Protein AF-A0A1Q7RC10-F1 (afdb_monomer)

Solvent-accessible surface area (backbone atoms only — not comparable to full-atom values): 8940 Å² total; per-residue (Å²): 94,40,45,69,47,67,69,24,39,61,65,46,59,70,53,91,60,95,54,87,81,66,63,49,53,44,36,71,54,31,20,42,53,31,48,29,72,75,38,73,36,66,73,13,27,54,60,46,46,51,50,42,44,72,74,69,50,84,86,83,54,58,40,89,62,43,51,70,78,48,96,56,57,71,71,57,47,47,54,51,48,64,70,32,35,65,62,41,50,47,42,44,51,73,72,63,57,46,71,59,44,71,48,58,16,61,84,48,49,90,44,47,66,63,58,71,72,42,94,53,84,41,50,78,50,56,53,94,84,35,35,31,26,52,80,48,95,56,21,70,61,30,25,53,52,48,23,52,56,55,52,57,67,60,66,79,110

Sequence (157 aa):
MSPAEDAGYLYSGAGEAEDRSQKQACLGEAARILEACGIDPGNGSGAQLAEFQHRGFFLTYILECPAAQMTLGHDALVRVILRQFPSALMRVRRSLRPKRIAAISEALDPLLSSLASSDTGAELLLDAGRPFGLDGADAVGAARRLHVALATAAVAR

Radius of gyration: 15.54 Å; Cα contacts (8 Å, |Δi|>4): 201; chains: 1; bounding box: 40×32×42 Å

Secondary structure (DSSP, 8-state):
---SSGGGSTTGGGS--S-TT--PPP-HHHHHHHHHTT--TTS-HHHHHHHHHHTT-----S--S-GGGS---HHHHHHHHHHHHHHHHHHIIIII--SEEE-BSGGGGGGHHHHHTSTT-PEEE-BTTB-B-TTSTTHHHHHHHHHHHHHHHHHT-

Foldseek 3Di:
DDAQDLLQDLCSQVDDDVDPPDQDFRDALNCLLLVLVVHHRRRHSVVSVVVCVVSVHDDDDLDPDRCNVVPDDLVVVLVSSVVSVVVRVCCLQPPSLDQADAAEAQSCQVCLVVVVPDPSNHHYDDDVSGHQHCVDPVVNVSSNVSSVSVVVVVVVD

Mean predicted aligned error: 7.56 Å

Structure (mmCIF, N/CA/C/O backbone):
data_AF-A0A1Q7RC10-F1
#
_entry.id   AF-A0A1Q7RC10-F1
#
loop_
_atom_site.group_PDB
_atom_site.id
_atom_site.type_symbol
_atom_site.label_atom_id
_atom_site.label_alt_id
_atom_site.label_comp_id
_atom_site.label_asym_id
_atom_site.label_entity_id
_atom_site.label_seq_id
_atom_site.pdbx_PDB_ins_code
_atom_site.Cartn_x
_atom_site.Cartn_y
_atom_site.Cartn_z
_atom_site.occupancy
_atom_site.B_iso_or_equiv
_atom_site.auth_seq_id
_atom_site.auth_comp_id
_atom_site.auth_asym_id
_atom_site.auth_atom_id
_atom_site.pdbx_PDB_model_num
ATOM 1 N N . MET A 1 1 ? 7.971 2.687 -2.495 1.00 55.97 1 MET A N 1
ATOM 2 C CA . MET A 1 1 ? 8.795 3.862 -2.873 1.00 55.97 1 MET A CA 1
ATOM 3 C C . MET A 1 1 ? 8.010 4.726 -3.853 1.00 55.97 1 MET A C 1
ATOM 5 O O . MET A 1 1 ? 6.897 4.341 -4.168 1.00 55.97 1 MET A O 1
ATOM 9 N N . SER A 1 2 ? 8.515 5.884 -4.293 1.00 59.59 2 SER A N 1
ATOM 10 C CA . SER A 1 2 ? 7.953 6.549 -5.479 1.00 59.59 2 SER A CA 1
ATOM 11 C C . SER A 1 2 ? 8.182 5.691 -6.736 1.00 59.59 2 SER A C 1
ATOM 13 O O . SER A 1 2 ? 9.248 5.075 -6.842 1.00 59.59 2 SER A O 1
ATOM 15 N N . PRO A 1 3 ? 7.237 5.665 -7.693 1.00 64.06 3 PRO A N 1
ATOM 16 C CA . PRO A 1 3 ? 7.446 5.110 -9.025 1.00 64.06 3 PRO A CA 1
ATOM 17 C C . PRO A 1 3 ? 8.666 5.719 -9.735 1.00 64.06 3 PRO A C 1
ATOM 19 O O . PRO A 1 3 ? 9.055 6.860 -9.476 1.00 64.06 3 PRO A O 1
ATOM 22 N N . ALA A 1 4 ? 9.272 4.945 -10.641 1.00 65.12 4 ALA A N 1
ATOM 23 C CA . ALA A 1 4 ? 10.472 5.347 -11.384 1.00 65.12 4 ALA A CA 1
ATOM 24 C C . ALA A 1 4 ? 10.208 6.430 -12.446 1.00 65.12 4 ALA A C 1
ATOM 26 O O . ALA A 1 4 ? 11.092 7.236 -12.728 1.00 65.12 4 ALA A O 1
ATOM 27 N N . GLU A 1 5 ? 8.999 6.458 -13.006 1.00 62.06 5 GLU A N 1
ATOM 28 C CA . GLU A 1 5 ? 8.558 7.406 -14.030 1.00 62.06 5 GLU A CA 1
ATOM 29 C C . GLU A 1 5 ? 7.273 8.099 -13.580 1.00 62.06 5 GLU A C 1
ATOM 31 O O . GLU A 1 5 ? 6.458 7.498 -12.872 1.00 62.06 5 GLU A O 1
ATOM 36 N N . ASP A 1 6 ? 7.052 9.332 -14.044 1.00 60.91 6 ASP A N 1
ATOM 37 C CA . ASP A 1 6 ? 5.872 10.111 -13.667 1.00 60.91 6 ASP A CA 1
ATOM 38 C C . ASP A 1 6 ? 4.567 9.396 -14.044 1.00 60.91 6 ASP A C 1
ATOM 40 O O . ASP A 1 6 ? 3.650 9.326 -13.231 1.00 60.91 6 ASP A O 1
ATOM 44 N N . ALA A 1 7 ? 4.512 8.745 -15.212 1.00 64.00 7 ALA A N 1
ATOM 45 C CA . ALA A 1 7 ? 3.364 7.940 -15.649 1.00 64.00 7 ALA A CA 1
ATOM 46 C C . ALA A 1 7 ? 3.025 6.766 -14.703 1.00 64.00 7 ALA A C 1
ATOM 48 O O . ALA A 1 7 ? 1.926 6.214 -14.755 1.00 64.00 7 ALA A O 1
ATOM 49 N N . GLY A 1 8 ? 3.959 6.381 -13.827 1.00 60.25 8 GLY A N 1
ATOM 50 C CA . GLY A 1 8 ? 3.767 5.347 -12.818 1.00 60.25 8 GLY A CA 1
ATOM 51 C C . GLY A 1 8 ? 3.048 5.826 -11.557 1.00 60.25 8 GLY A C 1
ATOM 52 O O . GLY A 1 8 ? 2.649 4.985 -10.753 1.00 60.25 8 GLY A O 1
ATOM 53 N N . TYR A 1 9 ? 2.862 7.138 -11.355 1.00 64.62 9 TYR A N 1
ATOM 54 C CA . TYR A 1 9 ? 2.068 7.649 -10.237 1.00 64.62 9 TYR A CA 1
ATOM 55 C C . TYR A 1 9 ? 0.576 7.559 -10.534 1.00 64.62 9 TYR A C 1
ATOM 57 O O . TYR A 1 9 ? 0.107 7.954 -11.600 1.00 64.62 9 TYR A O 1
ATOM 65 N N . LEU A 1 10 ? -0.196 7.164 -9.522 1.00 63.84 10 LEU A N 1
ATOM 66 C CA . LEU A 1 10 ? -1.657 7.104 -9.600 1.00 63.84 10 LEU A CA 1
ATOM 67 C C . LEU A 1 10 ? -2.320 8.465 -9.913 1.00 63.84 10 LEU A C 1
ATOM 69 O O . LEU A 1 10 ? -3.412 8.507 -10.467 1.00 63.84 10 LEU A O 1
ATOM 73 N N . TYR A 1 11 ? -1.666 9.581 -9.581 1.00 64.75 11 TYR A N 1
ATOM 74 C CA . TYR A 1 11 ? -2.166 10.941 -9.827 1.00 64.75 11 TYR A CA 1
ATOM 75 C C . TYR A 1 11 ? -1.588 11.611 -11.082 1.00 64.75 11 TYR A C 1
ATOM 77 O O . TYR A 1 11 ? -1.899 12.768 -11.349 1.00 64.75 11 TYR A O 1
ATOM 85 N N . SER A 1 12 ? -0.745 10.923 -11.852 1.00 57.91 12 SER A N 1
ATOM 86 C CA . SER A 1 12 ? -0.017 11.523 -12.981 1.00 57.91 12 SER A CA 1
ATOM 87 C C . SER A 1 12 ? -0.924 12.088 -14.071 1.00 57.91 12 SER A C 1
ATOM 89 O O . SER A 1 12 ? -0.688 13.185 -14.564 1.00 57.91 12 SER A O 1
ATOM 91 N N . GLY A 1 13 ? -2.030 11.415 -14.382 1.00 50.97 13 GL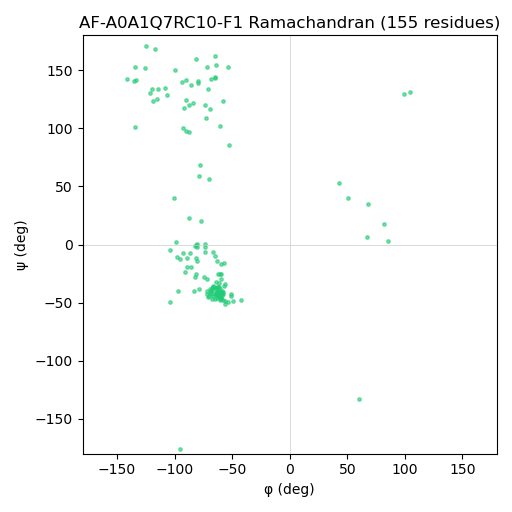Y A N 1
ATOM 92 C CA . GLY A 1 13 ? -3.002 11.928 -15.345 1.00 50.97 13 GLY A CA 1
ATOM 93 C C . GLY A 1 13 ? -4.074 12.848 -14.744 1.00 50.97 13 GLY A C 1
ATOM 94 O O . GLY A 1 13 ? -5.163 12.926 -15.303 1.00 50.97 13 GLY A O 1
ATOM 95 N N . ALA A 1 14 ? -3.819 13.480 -13.591 1.00 49.84 14 ALA A N 1
ATOM 96 C CA . ALA A 1 14 ? -4.606 14.616 -13.094 1.00 49.84 14 ALA A CA 1
ATOM 97 C C . ALA A 1 14 ? -4.020 15.979 -13.532 1.00 49.84 14 ALA A C 1
ATOM 99 O O . ALA A 1 14 ? -4.641 17.013 -13.288 1.00 49.84 14 ALA A O 1
ATOM 100 N N . GLY A 1 15 ? -2.836 15.981 -14.161 1.00 48.00 15 GLY A N 1
ATOM 101 C CA . GLY A 1 15 ? -2.229 17.150 -14.804 1.00 48.00 15 GLY A CA 1
ATOM 102 C C . GLY A 1 15 ? -2.791 17.412 -16.205 1.00 48.00 15 GLY A C 1
ATOM 103 O O . GLY A 1 15 ? -3.382 16.523 -16.814 1.00 48.00 15 GLY A O 1
ATOM 104 N N . GLU A 1 16 ? -2.623 18.648 -16.680 1.00 43.03 16 GLU A N 1
ATOM 105 C CA . GLU A 1 16 ? -3.167 19.222 -17.921 1.00 43.03 16 GLU A CA 1
ATOM 106 C C . GLU A 1 16 ? -2.868 18.372 -19.169 1.00 43.03 16 GLU A C 1
ATOM 108 O O . GLU A 1 16 ? -1.913 18.610 -19.901 1.00 43.03 16 GLU A O 1
ATOM 113 N N . ALA A 1 17 ? -3.705 17.374 -19.444 1.00 48.16 17 ALA A N 1
ATOM 114 C CA . ALA A 1 17 ? -3.757 16.767 -20.762 1.00 48.16 17 ALA A CA 1
ATOM 115 C C . ALA A 1 17 ? -4.352 17.803 -21.729 1.00 48.16 17 ALA A C 1
ATOM 117 O O . ALA A 1 17 ? -5.515 18.195 -21.584 1.00 48.16 17 ALA A O 1
ATOM 118 N N . GLU A 1 18 ? -3.557 18.233 -22.714 1.00 48.62 18 GLU A N 1
ATOM 119 C CA . GLU A 1 18 ? -3.979 19.119 -23.813 1.00 48.62 18 GLU A CA 1
ATOM 120 C C . GLU A 1 18 ? -5.165 18.538 -24.610 1.00 48.62 18 GLU A C 1
ATOM 122 O O . GLU A 1 18 ? -5.877 19.277 -25.288 1.00 48.62 18 GLU A O 1
ATOM 127 N N . ASP A 1 19 ? -5.449 17.240 -24.450 1.00 46.78 19 ASP A N 1
ATOM 128 C CA . ASP A 1 19 ? -6.621 16.573 -25.001 1.00 46.78 19 ASP A CA 1
ATOM 129 C C . ASP A 1 19 ? -7.310 15.671 -23.955 1.00 46.78 19 ASP A C 1
ATOM 131 O O . ASP A 1 19 ? -6.894 14.546 -23.671 1.00 46.78 19 ASP A O 1
ATOM 135 N N . ARG A 1 20 ? -8.407 16.166 -23.363 1.00 50.34 20 ARG A N 1
ATOM 136 C CA . ARG A 1 20 ? -9.215 15.453 -22.347 1.00 50.34 20 ARG A CA 1
ATOM 137 C C . ARG A 1 20 ? -9.934 14.212 -22.894 1.00 50.34 20 ARG A C 1
ATOM 139 O O . ARG A 1 20 ? -10.567 13.493 -22.120 1.00 50.34 20 ARG A O 1
ATOM 146 N N . SER A 1 21 ? -9.875 13.971 -24.204 1.00 50.75 21 SER A N 1
ATOM 147 C CA . SER A 1 21 ? -10.540 12.837 -24.857 1.00 50.75 21 SER A CA 1
ATOM 148 C C . SER A 1 21 ? -9.704 11.555 -24.831 1.00 50.75 21 SER A C 1
ATOM 150 O O . SER A 1 21 ? -10.255 10.462 -24.986 1.00 50.75 21 SER A O 1
ATOM 152 N N . GLN A 1 22 ? -8.388 11.651 -24.610 1.00 53.16 22 GLN A N 1
ATOM 153 C CA . GLN A 1 22 ? -7.507 10.489 -24.606 1.00 53.16 22 GLN A CA 1
ATOM 154 C C . GLN A 1 22 ? -7.472 9.870 -23.201 1.00 53.16 22 GLN A C 1
ATOM 156 O O . GLN A 1 22 ? -6.734 10.304 -22.319 1.00 53.16 22 GLN A O 1
ATOM 161 N N . LYS A 1 23 ? -8.287 8.834 -22.971 1.00 59.31 23 LYS A N 1
ATOM 162 C CA . LYS A 1 23 ? -8.181 8.000 -21.763 1.00 59.31 23 LYS A CA 1
ATOM 163 C C . LYS A 1 23 ? -6.796 7.358 -21.726 1.00 59.31 23 LYS A C 1
ATOM 165 O O . LYS A 1 23 ? -6.549 6.382 -22.431 1.00 59.31 23 LYS A O 1
ATOM 170 N N . GLN A 1 24 ? -5.892 7.899 -20.918 1.00 64.56 24 GLN A N 1
ATOM 171 C CA . GLN A 1 24 ? -4.589 7.287 -20.711 1.00 64.56 24 GLN A CA 1
ATOM 172 C C . GLN A 1 24 ? -4.683 6.262 -19.582 1.00 64.56 24 GLN A C 1
ATOM 174 O O . GLN A 1 24 ? -5.072 6.592 -18.460 1.00 64.56 24 GLN A O 1
ATOM 179 N N . ALA A 1 25 ? -4.369 5.008 -19.904 1.00 70.94 25 ALA A N 1
ATOM 180 C CA . ALA A 1 25 ? -4.333 3.933 -18.925 1.00 70.94 25 ALA A CA 1
ATOM 181 C C . ALA A 1 25 ? -3.226 4.182 -17.889 1.00 70.94 25 ALA A C 1
ATOM 183 O O . ALA A 1 25 ? -2.140 4.656 -18.235 1.00 70.94 25 ALA A O 1
ATOM 184 N N . CYS A 1 26 ? -3.482 3.818 -16.632 1.00 77.44 26 CYS A N 1
ATOM 185 C CA . CYS A 1 26 ? -2.413 3.703 -15.646 1.00 77.44 26 CYS A CA 1
ATOM 186 C C . CYS A 1 26 ? -1.512 2.520 -16.013 1.00 77.44 26 CYS A C 1
ATOM 188 O O . CYS A 1 26 ? -1.993 1.475 -16.449 1.00 77.44 26 CYS A O 1
ATOM 190 N N . LEU A 1 27 ? -0.204 2.672 -15.803 1.00 79.75 27 LEU A N 1
ATOM 191 C CA . LEU A 1 27 ? 0.800 1.646 -16.086 1.00 79.75 27 LEU A CA 1
ATOM 192 C C . LEU A 1 27 ? 1.642 1.346 -14.838 1.00 79.75 27 LEU A C 1
ATOM 194 O O . LEU A 1 27 ? 1.552 2.030 -13.816 1.00 79.75 27 LEU A O 1
ATOM 198 N N . GLY A 1 28 ? 2.467 0.300 -14.919 1.00 83.44 28 GLY A N 1
ATOM 199 C CA . GLY A 1 28 ? 3.460 -0.022 -13.893 1.00 83.44 28 GLY A CA 1
ATOM 200 C C . GLY A 1 28 ? 2.855 -0.303 -12.514 1.00 83.44 28 GLY A C 1
ATOM 201 O O . GLY A 1 28 ? 1.910 -1.079 -12.384 1.00 83.44 28 GLY A O 1
ATOM 202 N N . GLU A 1 29 ? 3.431 0.302 -11.473 1.00 85.06 29 GLU A N 1
ATOM 203 C CA . GLU A 1 29 ? 3.000 0.101 -10.083 1.00 85.06 29 GLU A CA 1
ATOM 204 C C . GLU A 1 29 ? 1.567 0.599 -9.840 1.00 85.06 29 GLU A C 1
ATOM 206 O O . GLU A 1 29 ? 0.779 -0.114 -9.220 1.00 85.06 29 GLU A O 1
ATOM 211 N N . ALA A 1 30 ? 1.186 1.761 -10.387 1.00 85.75 30 ALA A N 1
ATOM 212 C CA . ALA A 1 30 ? -0.174 2.286 -10.250 1.00 85.75 30 ALA A CA 1
ATOM 213 C C . ALA A 1 30 ? -1.229 1.327 -10.817 1.00 85.75 30 ALA A C 1
ATOM 215 O O . ALA A 1 30 ? -2.250 1.103 -10.170 1.00 85.75 30 ALA A O 1
ATOM 216 N N . ALA A 1 31 ? -0.967 0.717 -11.979 1.00 88.88 31 ALA A N 1
ATOM 217 C CA . ALA A 1 31 ? -1.865 -0.286 -12.551 1.00 88.88 31 ALA A CA 1
ATOM 218 C C . ALA A 1 31 ? -2.054 -1.479 -11.604 1.00 88.88 31 ALA A C 1
ATOM 220 O O . ALA A 1 31 ? -3.181 -1.866 -11.317 1.00 88.88 31 ALA A O 1
ATOM 221 N N . ARG A 1 32 ? -0.959 -2.000 -11.036 1.00 91.44 32 ARG A N 1
ATOM 222 C CA . ARG A 1 32 ? -0.996 -3.136 -10.097 1.00 91.44 32 ARG A CA 1
ATOM 223 C C . ARG A 1 32 ? -1.739 -2.803 -8.805 1.00 91.44 32 ARG A C 1
ATOM 225 O O . ARG A 1 32 ? -2.441 -3.657 -8.271 1.00 91.44 32 ARG A O 1
ATOM 232 N N . ILE A 1 33 ? -1.600 -1.576 -8.298 1.00 92.88 33 ILE A N 1
ATOM 233 C CA . ILE A 1 33 ? -2.350 -1.100 -7.126 1.00 92.88 33 ILE A CA 1
ATOM 234 C C . ILE A 1 33 ? -3.849 -1.044 -7.442 1.00 92.88 33 ILE A C 1
ATOM 236 O O . ILE A 1 33 ? -4.656 -1.538 -6.656 1.00 92.88 33 ILE A O 1
ATOM 240 N N . LEU A 1 34 ? -4.225 -0.478 -8.593 1.00 92.06 34 LEU A N 1
ATOM 241 C CA . LEU A 1 34 ? -5.622 -0.412 -9.029 1.00 92.06 34 LEU A CA 1
ATOM 242 C C . LEU A 1 34 ? -6.227 -1.809 -9.191 1.00 92.06 34 LEU A C 1
ATOM 244 O O . LEU A 1 34 ? -7.284 -2.086 -8.622 1.00 92.06 34 LEU A O 1
ATOM 248 N N . GLU A 1 35 ? -5.520 -2.710 -9.872 1.00 92.12 35 GLU A N 1
ATOM 249 C CA . GLU A 1 35 ? -5.923 -4.107 -10.037 1.00 92.12 35 GLU A CA 1
ATOM 250 C C . GLU A 1 35 ? -6.091 -4.809 -8.685 1.00 92.12 35 GLU A C 1
ATOM 252 O O . GLU A 1 35 ? -7.098 -5.483 -8.458 1.00 92.12 35 GLU A O 1
ATOM 257 N N . ALA A 1 36 ? -5.163 -4.600 -7.744 1.00 94.25 36 ALA A N 1
ATOM 258 C CA . ALA A 1 36 ? -5.271 -5.157 -6.399 1.00 94.25 36 ALA A CA 1
ATOM 259 C C . ALA A 1 36 ? -6.516 -4.641 -5.653 1.00 94.25 36 ALA A C 1
ATOM 261 O O . ALA A 1 36 ? -7.158 -5.382 -4.908 1.00 94.25 36 ALA A O 1
ATOM 262 N N . CYS A 1 37 ? -6.925 -3.399 -5.904 1.00 93.12 37 CYS A N 1
ATOM 263 C CA . CYS A 1 37 ? -8.162 -2.815 -5.387 1.00 93.12 37 CYS A CA 1
ATOM 264 C C . CYS A 1 37 ? -9.427 -3.217 -6.176 1.00 93.12 37 CYS A C 1
ATOM 266 O O . CYS A 1 37 ? -10.528 -2.772 -5.829 1.00 93.12 37 CYS A O 1
ATOM 268 N N . GLY A 1 38 ? -9.297 -4.049 -7.217 1.00 91.56 38 GLY A N 1
ATOM 269 C CA . GLY A 1 38 ? -10.395 -4.457 -8.095 1.00 91.56 38 GLY A CA 1
ATOM 270 C C . GLY A 1 38 ? -10.928 -3.310 -8.957 1.00 91.56 38 GLY A C 1
ATOM 271 O O . GLY A 1 38 ? -12.143 -3.214 -9.150 1.00 91.56 38 GLY A O 1
ATOM 272 N N . ILE A 1 39 ? -10.046 -2.403 -9.378 1.00 91.44 39 ILE A N 1
ATOM 273 C CA . ILE A 1 39 ? -10.331 -1.255 -10.244 1.00 91.44 39 ILE A CA 1
ATOM 274 C C . ILE A 1 39 ? -9.595 -1.465 -11.569 1.00 91.44 39 ILE A C 1
ATOM 276 O O . ILE A 1 39 ? -8.418 -1.819 -11.581 1.00 91.44 39 ILE A O 1
ATOM 280 N N . ASP A 1 40 ? -10.287 -1.238 -12.682 1.00 88.75 40 ASP A N 1
ATOM 281 C CA . ASP A 1 40 ? -9.720 -1.386 -14.024 1.00 88.75 40 ASP A CA 1
ATOM 282 C C . ASP A 1 40 ? -8.750 -0.228 -14.359 1.00 88.75 40 ASP A C 1
ATOM 284 O O . ASP A 1 40 ? -9.184 0.934 -14.396 1.00 88.75 40 ASP A O 1
ATOM 288 N N . PRO A 1 41 ? -7.460 -0.506 -14.649 1.00 84.69 41 PRO A N 1
ATOM 289 C CA . PRO A 1 41 ? -6.461 0.503 -15.000 1.00 84.69 41 PRO A CA 1
ATOM 290 C C . PRO A 1 41 ? -6.618 1.102 -16.415 1.00 84.69 41 PRO A C 1
ATOM 292 O O . PRO A 1 41 ? -5.918 2.067 -16.728 1.00 84.69 41 PRO A O 1
ATOM 295 N N . GLY A 1 42 ? -7.584 0.667 -17.236 1.00 77.94 42 GLY A N 1
ATOM 296 C CA . GLY A 1 42 ? -7.832 1.192 -18.592 1.00 77.94 42 GLY A CA 1
ATOM 297 C C . GLY A 1 42 ? -8.790 2.393 -18.732 1.00 77.94 42 GLY A C 1
ATOM 298 O O . GLY A 1 42 ? -8.856 3.001 -19.800 1.00 77.94 42 GLY A O 1
ATOM 299 N N . ASN A 1 43 ? -9.534 2.774 -17.689 1.00 66.25 43 ASN A N 1
ATOM 300 C CA . ASN A 1 43 ? -10.616 3.773 -17.774 1.00 66.25 43 ASN A CA 1
ATOM 301 C C . ASN A 1 43 ? -10.203 5.257 -17.726 1.00 66.25 43 ASN A C 1
ATOM 303 O O . ASN A 1 43 ? -11.068 6.126 -17.869 1.00 66.25 43 ASN A O 1
ATOM 307 N N . GLY A 1 44 ? -8.910 5.550 -17.592 1.00 65.94 44 GLY A N 1
ATOM 308 C CA . GLY A 1 44 ? -8.372 6.904 -17.468 1.00 65.94 44 GLY A CA 1
ATOM 309 C C . GLY A 1 44 ? -8.067 7.273 -16.014 1.00 65.94 44 GLY A C 1
ATOM 310 O O . GLY A 1 44 ? -8.923 7.146 -15.133 1.00 65.94 44 GLY A O 1
ATOM 311 N N . SER A 1 45 ? -6.855 7.776 -15.790 1.00 68.56 45 SER A N 1
ATOM 312 C CA . SER A 1 45 ? -6.270 8.154 -14.490 1.00 68.56 45 SER A CA 1
ATOM 313 C C . SER A 1 45 ? -7.212 8.897 -13.532 1.00 68.56 45 SER A C 1
ATOM 315 O O . SER A 1 45 ? -7.316 8.546 -12.357 1.00 68.56 45 SER A O 1
ATOM 317 N N . GLY A 1 46 ? -7.921 9.925 -14.011 1.00 71.31 46 GLY A N 1
ATOM 318 C CA . GLY A 1 46 ? -8.782 10.764 -13.172 1.00 71.31 46 GLY A CA 1
ATOM 319 C C . GLY A 1 46 ? -10.003 10.019 -12.625 1.00 71.31 46 GLY A C 1
ATOM 320 O O . GLY A 1 46 ? -10.325 10.135 -11.442 1.00 71.31 46 GLY A O 1
ATOM 321 N N . ALA A 1 47 ? -10.654 9.207 -13.463 1.00 79.06 47 ALA A N 1
ATOM 322 C CA . ALA A 1 47 ? -11.793 8.388 -13.051 1.00 79.06 47 ALA A CA 1
ATOM 323 C C . ALA A 1 47 ? -11.363 7.288 -12.068 1.00 79.06 47 ALA A C 1
ATOM 325 O O . ALA A 1 47 ? -12.057 7.020 -11.090 1.00 79.06 47 ALA A O 1
ATOM 326 N N . GLN A 1 48 ? -10.183 6.706 -12.282 1.00 86.56 48 GLN A N 1
ATOM 327 C CA . GLN A 1 48 ? -9.624 5.662 -11.422 1.00 86.56 48 GLN A CA 1
ATOM 328 C C . GLN A 1 48 ? -9.222 6.180 -10.051 1.00 86.56 48 GLN A C 1
ATOM 330 O O . GLN A 1 48 ? -9.501 5.522 -9.054 1.00 86.56 48 GLN A O 1
ATOM 335 N N . LEU A 1 49 ? -8.599 7.360 -9.980 1.00 84.00 49 LEU A N 1
ATOM 336 C CA . LEU A 1 49 ? -8.267 7.981 -8.701 1.00 84.00 49 LEU A CA 1
ATOM 337 C C . LEU A 1 49 ? -9.538 8.311 -7.910 1.00 84.00 49 LEU A C 1
ATOM 339 O O . LEU A 1 49 ? -9.597 8.041 -6.709 1.00 84.00 49 LEU A O 1
ATOM 343 N N . ALA A 1 50 ? -10.564 8.845 -8.582 1.00 86.50 50 ALA A N 1
ATOM 344 C CA . ALA A 1 50 ? -11.854 9.117 -7.957 1.00 86.50 50 ALA A CA 1
ATOM 345 C C . ALA A 1 50 ? -12.509 7.830 -7.435 1.00 86.50 50 ALA A C 1
ATOM 347 O O . ALA A 1 50 ? -12.974 7.794 -6.298 1.00 86.50 50 ALA A O 1
ATOM 348 N N . GLU A 1 51 ? -12.493 6.751 -8.219 1.00 90.81 51 GLU A N 1
ATOM 349 C CA . GLU A 1 51 ? -13.006 5.449 -7.794 1.00 90.81 51 GLU A CA 1
ATOM 350 C C . GLU A 1 51 ? -12.201 4.857 -6.626 1.00 90.81 51 GLU A C 1
ATOM 352 O O . GLU A 1 51 ? -12.783 4.373 -5.654 1.00 90.81 51 GLU A O 1
ATOM 357 N N . PHE A 1 52 ? -10.871 4.942 -6.676 1.00 92.00 52 PHE A N 1
ATOM 358 C CA . PHE A 1 52 ? -9.967 4.481 -5.624 1.00 92.00 52 PHE A CA 1
ATOM 359 C C . PHE A 1 52 ? -10.266 5.174 -4.289 1.00 92.00 52 PHE A C 1
ATOM 361 O O . PHE A 1 52 ? -10.459 4.509 -3.268 1.00 92.00 52 PHE A O 1
ATOM 368 N N . GLN A 1 53 ? -10.411 6.501 -4.312 1.00 91.44 53 GLN A N 1
ATOM 369 C CA . GLN A 1 53 ? -10.769 7.297 -3.137 1.00 91.44 53 GLN A CA 1
ATOM 370 C C . GLN A 1 53 ? -12.208 7.043 -2.676 1.00 91.44 53 GLN A C 1
ATOM 372 O O . GLN A 1 53 ? -12.450 6.924 -1.475 1.00 91.44 53 GLN A O 1
ATOM 377 N N . HIS A 1 54 ? -13.161 6.896 -3.603 1.00 91.06 54 HIS A N 1
ATOM 378 C CA . HIS A 1 54 ? -14.553 6.565 -3.287 1.00 91.06 54 HIS A CA 1
ATOM 379 C C . HIS A 1 54 ? -14.674 5.204 -2.584 1.00 91.06 54 HIS A C 1
ATOM 381 O O . HIS A 1 54 ? -15.461 5.049 -1.652 1.00 91.06 54 HIS A O 1
ATOM 387 N N . ARG A 1 55 ? -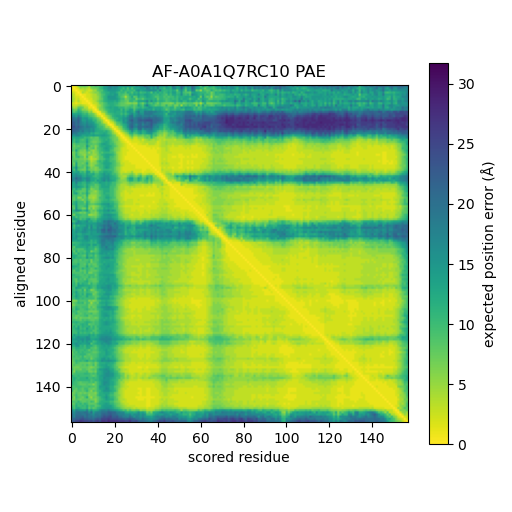13.843 4.225 -2.965 1.00 91.81 55 ARG A N 1
ATOM 388 C CA . ARG A 1 55 ? -13.732 2.927 -2.274 1.00 91.81 55 ARG A CA 1
ATOM 389 C C . ARG A 1 55 ? -12.996 3.013 -0.925 1.00 91.81 55 ARG A C 1
ATOM 391 O O . ARG A 1 55 ? -12.864 2.006 -0.231 1.00 91.81 55 ARG A O 1
ATOM 398 N N . GLY A 1 56 ? -12.560 4.207 -0.520 1.00 91.00 56 GLY A N 1
ATOM 399 C CA . GLY A 1 56 ? -11.906 4.470 0.760 1.00 91.00 56 GLY A CA 1
ATOM 400 C C . GLY A 1 56 ? -10.418 4.131 0.782 1.00 91.00 56 GLY A C 1
ATOM 401 O O . GLY A 1 56 ? -9.855 3.978 1.869 1.00 91.00 56 GLY A O 1
ATOM 402 N N . PHE A 1 57 ? -9.781 3.990 -0.383 1.00 93.88 57 PHE A N 1
ATOM 403 C CA . PHE A 1 57 ? -8.341 3.796 -0.477 1.00 93.88 57 PHE A CA 1
ATOM 404 C C . PHE A 1 57 ? -7.610 5.134 -0.594 1.00 93.88 57 PHE A C 1
ATOM 406 O O . PHE A 1 57 ? -8.033 6.056 -1.290 1.00 93.88 57 PHE A O 1
ATOM 413 N N . PHE A 1 58 ? -6.465 5.216 0.077 1.00 92.12 58 PHE A N 1
ATOM 414 C CA . PHE A 1 58 ? -5.560 6.356 0.020 1.00 92.12 58 PHE A CA 1
ATOM 415 C C . PHE A 1 58 ? -4.139 5.841 -0.174 1.00 92.12 58 PHE A C 1
ATOM 417 O O . PHE A 1 58 ? -3.755 4.833 0.418 1.00 92.12 58 PHE A O 1
ATOM 424 N N . LEU A 1 59 ? -3.358 6.550 -0.984 1.00 90.69 59 LEU A N 1
ATOM 425 C CA . LEU A 1 59 ? -1.961 6.238 -1.253 1.00 90.69 59 LEU A CA 1
ATOM 426 C C . LEU A 1 59 ? -1.100 7.424 -0.820 1.00 90.69 59 LEU A C 1
ATOM 428 O O . LEU A 1 59 ? -1.423 8.574 -1.113 1.00 90.69 59 LEU A O 1
ATOM 432 N N . THR A 1 60 ? -0.009 7.148 -0.112 1.00 90.19 60 THR A N 1
ATOM 433 C CA . THR A 1 60 ? 1.004 8.147 0.233 1.00 90.19 60 THR A CA 1
ATOM 434 C C . THR A 1 60 ? 2.380 7.558 0.001 1.00 90.19 60 THR A C 1
ATOM 436 O O . THR A 1 60 ? 2.627 6.395 0.315 1.00 90.19 60 THR A O 1
ATOM 439 N N . TYR A 1 61 ? 3.286 8.379 -0.511 1.00 89.00 61 TYR A N 1
ATOM 440 C CA . TYR A 1 61 ? 4.679 8.006 -0.704 1.00 89.00 61 TYR A CA 1
ATOM 441 C C . TYR A 1 61 ? 5.530 8.569 0.434 1.00 89.00 61 TYR A C 1
ATOM 443 O O . TYR A 1 61 ? 5.205 9.605 1.016 1.00 89.00 61 TYR A O 1
ATOM 451 N N . ILE A 1 62 ? 6.617 7.874 0.772 1.00 89.50 62 ILE A N 1
ATOM 452 C CA . ILE A 1 62 ? 7.625 8.396 1.711 1.00 89.50 62 ILE A CA 1
ATOM 453 C C . ILE A 1 62 ? 8.537 9.398 1.002 1.00 89.50 62 ILE A C 1
ATOM 455 O O . ILE A 1 62 ? 8.920 10.409 1.584 1.00 89.50 62 ILE A O 1
ATOM 459 N N . LEU A 1 63 ? 8.866 9.115 -0.258 1.00 85.12 63 LEU A N 1
ATOM 460 C CA . LEU A 1 63 ? 9.637 9.984 -1.138 1.00 85.12 63 LEU A CA 1
ATOM 461 C C . LEU A 1 63 ? 8.727 10.400 -2.291 1.00 85.12 63 LEU A C 1
ATOM 463 O O . LEU A 1 63 ? 8.163 9.530 -2.944 1.00 85.12 63 LEU A O 1
ATOM 467 N N . GLU A 1 64 ? 8.570 11.703 -2.521 1.00 71.44 64 GLU A N 1
ATOM 468 C CA . GLU A 1 64 ? 7.750 12.238 -3.625 1.00 71.44 64 GLU A CA 1
ATOM 469 C C . GLU A 1 64 ? 8.586 12.617 -4.859 1.00 71.44 64 GLU A C 1
ATOM 471 O O . GLU A 1 64 ? 8.042 12.861 -5.928 1.00 71.44 64 GLU A O 1
ATOM 476 N N . CYS A 1 65 ? 9.916 12.633 -4.733 1.00 68.06 65 CYS A N 1
ATOM 477 C CA . CYS A 1 65 ? 10.822 12.779 -5.870 1.00 68.06 65 CYS A CA 1
ATOM 478 C C . CYS A 1 65 ? 11.085 11.391 -6.492 1.00 68.06 65 CYS A C 1
ATOM 480 O O . CYS A 1 65 ? 11.278 10.429 -5.731 1.00 68.06 65 CYS A O 1
ATOM 482 N N . PRO A 1 66 ? 11.085 11.245 -7.834 1.00 61.19 66 PRO A N 1
ATOM 483 C CA . PRO A 1 66 ? 11.348 9.965 -8.483 1.00 61.19 66 PRO A CA 1
ATOM 484 C C . PRO A 1 66 ? 12.719 9.422 -8.079 1.00 61.19 66 PRO A C 1
ATOM 486 O O . PRO A 1 66 ? 13.745 10.073 -8.279 1.00 61.19 66 PRO A O 1
ATOM 489 N N . ALA A 1 67 ? 12.755 8.210 -7.523 1.00 58.59 67 ALA A N 1
ATOM 490 C CA . ALA A 1 67 ? 14.005 7.605 -7.067 1.00 58.59 67 ALA A CA 1
ATOM 491 C C . ALA A 1 67 ? 15.020 7.410 -8.208 1.00 58.59 67 ALA A C 1
ATOM 493 O O . ALA A 1 67 ? 16.216 7.448 -7.958 1.00 58.59 67 ALA A O 1
ATOM 494 N N . ALA A 1 68 ? 14.564 7.289 -9.462 1.00 56.88 68 ALA A N 1
ATOM 495 C CA . ALA A 1 68 ? 15.429 7.212 -10.643 1.00 56.88 68 ALA A CA 1
ATOM 496 C C . ALA A 1 68 ? 16.281 8.478 -10.868 1.00 56.88 68 ALA A C 1
ATOM 498 O O . ALA A 1 68 ? 17.355 8.403 -11.456 1.00 56.88 68 ALA A O 1
ATOM 499 N N . GLN A 1 69 ? 15.829 9.635 -10.372 1.00 56.38 69 GLN A N 1
ATOM 500 C CA . GLN A 1 69 ? 16.599 10.885 -10.400 1.00 56.38 69 GLN A CA 1
ATOM 501 C C . GLN A 1 69 ? 17.632 10.948 -9.268 1.00 56.38 69 GLN A C 1
ATOM 503 O O . GLN A 1 69 ? 18.532 11.786 -9.276 1.00 56.38 69 GLN A O 1
ATOM 508 N N . MET A 1 70 ? 17.510 10.060 -8.282 1.00 62.00 70 MET A N 1
ATOM 509 C CA . MET A 1 70 ? 18.463 9.916 -7.201 1.00 62.00 70 MET A CA 1
ATOM 510 C C . MET A 1 70 ? 19.474 8.846 -7.613 1.00 62.00 70 MET A C 1
ATOM 512 O O . MET A 1 70 ? 19.207 7.655 -7.499 1.00 62.00 70 MET A O 1
ATOM 516 N N . THR A 1 71 ? 20.657 9.250 -8.079 1.00 65.94 71 THR A N 1
ATOM 517 C CA . THR A 1 71 ? 21.784 8.340 -8.367 1.00 65.94 71 THR A CA 1
ATOM 518 C C . THR A 1 71 ? 22.378 7.774 -7.066 1.00 65.94 71 THR A C 1
ATOM 520 O O . THR A 1 71 ? 23.545 7.980 -6.740 1.00 65.94 71 THR A O 1
ATOM 523 N N . LEU A 1 72 ? 21.548 7.125 -6.252 1.00 69.44 72 LEU A N 1
ATOM 524 C CA . LEU A 1 72 ? 21.868 6.623 -4.925 1.00 69.44 72 LEU A CA 1
ATOM 525 C C . LEU A 1 72 ? 21.959 5.098 -4.964 1.00 69.44 72 LEU A C 1
ATOM 527 O O . LEU A 1 72 ? 21.089 4.421 -5.504 1.00 69.44 72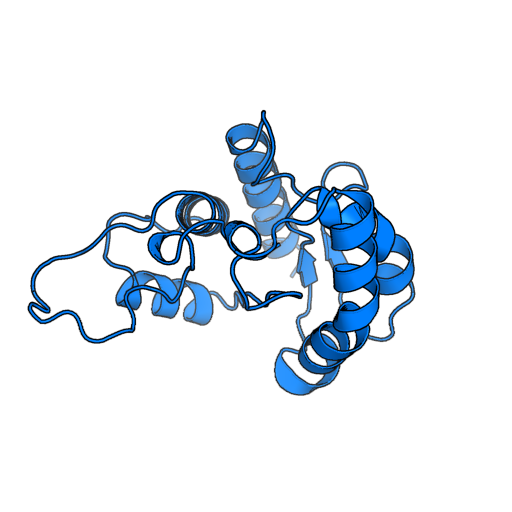 LEU A O 1
ATOM 531 N N . GLY A 1 73 ? 22.998 4.550 -4.333 1.00 78.50 73 GLY A N 1
ATOM 532 C CA . GLY A 1 73 ? 23.029 3.127 -4.000 1.00 78.50 73 GLY A CA 1
ATOM 533 C C . GLY A 1 73 ? 21.941 2.766 -2.981 1.00 78.50 73 GLY A C 1
ATOM 534 O O . GLY A 1 73 ? 21.432 3.634 -2.266 1.00 78.50 73 GLY A O 1
ATOM 535 N N . HIS A 1 74 ? 21.623 1.474 -2.881 1.00 77.88 74 HIS A N 1
ATOM 536 C CA . HIS A 1 74 ? 20.559 0.944 -2.019 1.00 77.88 74 HIS A CA 1
ATOM 537 C C . HIS A 1 74 ? 20.628 1.467 -0.569 1.00 77.88 74 HIS A C 1
ATOM 539 O O . HIS A 1 74 ? 19.647 2.001 -0.055 1.00 77.88 74 HIS A O 1
ATOM 545 N N . ASP A 1 75 ? 21.802 1.431 0.065 1.00 81.94 75 ASP A N 1
ATOM 546 C CA . ASP A 1 75 ? 21.969 1.883 1.455 1.00 81.94 75 ASP A CA 1
ATOM 547 C C . ASP A 1 75 ? 21.686 3.379 1.642 1.00 81.94 75 ASP A C 1
ATOM 549 O O . ASP A 1 75 ? 21.127 3.804 2.658 1.00 81.94 75 ASP A O 1
ATOM 553 N N . ALA A 1 76 ? 22.075 4.202 0.666 1.00 83.81 76 ALA A N 1
ATOM 554 C CA . ALA A 1 76 ? 21.826 5.636 0.714 1.00 83.81 76 ALA A CA 1
ATOM 555 C C . ALA A 1 76 ? 20.328 5.930 0.556 1.00 83.81 76 ALA A C 1
ATOM 557 O O . ALA A 1 76 ? 19.789 6.774 1.273 1.00 83.81 76 ALA A O 1
ATOM 558 N N . LEU A 1 77 ? 19.642 5.180 -0.306 1.00 81.88 77 LEU A N 1
ATOM 559 C CA . LEU A 1 77 ? 18.195 5.256 -0.475 1.00 81.88 77 LEU A CA 1
ATOM 560 C C . LEU A 1 77 ? 17.450 4.860 0.808 1.00 81.88 77 LEU A C 1
ATOM 562 O O . LEU A 1 77 ? 16.586 5.610 1.265 1.00 81.88 77 LEU A O 1
ATOM 566 N N . VAL A 1 78 ? 17.841 3.757 1.454 1.00 84.19 7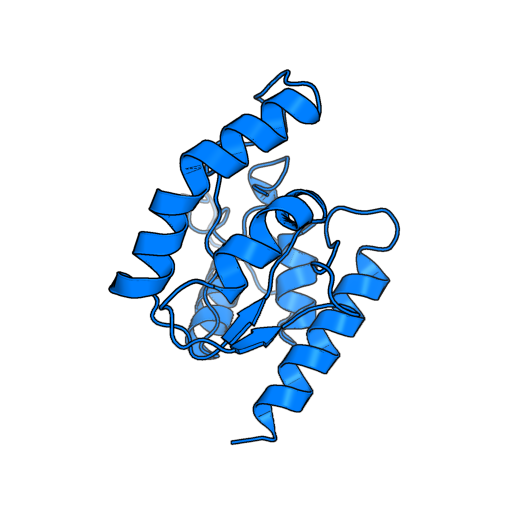8 VAL A N 1
ATOM 567 C CA . VAL A 1 78 ? 17.268 3.324 2.741 1.00 84.19 78 VAL A CA 1
ATOM 568 C C . VAL A 1 78 ? 17.440 4.402 3.818 1.00 84.19 78 VAL A C 1
ATOM 570 O O . VAL A 1 78 ? 16.492 4.709 4.543 1.00 84.19 78 VAL A O 1
ATOM 573 N N . ARG A 1 79 ? 18.607 5.057 3.899 1.00 87.00 79 ARG A N 1
ATOM 574 C CA . ARG A 1 79 ? 18.830 6.174 4.841 1.00 87.00 79 ARG A CA 1
ATOM 575 C C . ARG A 1 79 ? 17.905 7.361 4.579 1.00 87.00 79 ARG A C 1
ATOM 577 O O . ARG A 1 79 ? 17.404 7.963 5.530 1.00 87.00 79 ARG A O 1
ATOM 584 N N . VAL A 1 80 ? 17.675 7.708 3.314 1.00 87.31 80 VAL A N 1
ATOM 585 C CA . VAL A 1 80 ? 16.758 8.796 2.942 1.00 87.31 80 VAL A CA 1
ATOM 586 C C . VAL A 1 80 ? 15.317 8.429 3.300 1.00 87.31 80 VAL A C 1
ATOM 588 O O . VAL A 1 80 ? 14.620 9.242 3.906 1.00 87.31 80 VAL A O 1
ATOM 591 N N . ILE A 1 81 ? 14.892 7.197 3.011 1.00 88.81 81 ILE A N 1
ATOM 592 C CA . ILE A 1 81 ? 13.574 6.668 3.385 1.00 88.81 81 ILE A CA 1
ATOM 593 C C . ILE A 1 81 ? 13.363 6.764 4.901 1.00 88.81 81 ILE A C 1
ATOM 595 O O . ILE A 1 81 ? 12.377 7.352 5.346 1.00 88.81 81 ILE A O 1
ATOM 599 N N . LEU A 1 82 ? 14.312 6.265 5.699 1.00 89.38 82 LEU A N 1
ATOM 600 C CA . LEU A 1 82 ? 14.259 6.326 7.165 1.00 89.38 82 LEU A CA 1
ATOM 601 C C . LEU A 1 82 ? 14.148 7.764 7.678 1.00 89.38 82 LEU A C 1
ATOM 603 O O . LEU A 1 82 ? 13.377 8.041 8.595 1.00 89.38 82 LEU A O 1
ATOM 607 N N . ARG A 1 83 ? 14.885 8.696 7.064 1.00 90.56 83 ARG A N 1
ATOM 608 C CA . ARG A 1 83 ? 14.855 10.116 7.434 1.00 90.56 83 ARG A CA 1
ATOM 609 C C . ARG A 1 83 ? 13.509 10.776 7.128 1.00 90.56 83 ARG A C 1
ATOM 611 O O . ARG A 1 83 ? 13.087 11.640 7.891 1.00 90.56 83 ARG A O 1
ATOM 618 N N . GLN A 1 84 ? 12.854 10.398 6.031 1.00 90.81 84 GLN A N 1
ATOM 619 C CA . GLN A 1 84 ? 11.587 11.005 5.601 1.00 90.81 84 GLN A CA 1
ATOM 620 C C . GLN A 1 84 ? 10.348 10.323 6.190 1.00 90.81 84 GLN A C 1
ATOM 622 O O . GLN A 1 84 ? 9.279 10.935 6.269 1.00 90.81 84 GLN A O 1
ATOM 627 N N . PHE A 1 85 ? 10.487 9.084 6.664 1.00 92.00 85 PHE A N 1
ATOM 628 C CA . PHE A 1 85 ? 9.393 8.304 7.231 1.00 92.00 85 PHE A CA 1
ATOM 629 C C . PHE A 1 85 ? 8.584 9.032 8.322 1.00 92.00 85 PHE A C 1
ATOM 631 O O . PHE A 1 85 ? 7.356 8.982 8.244 1.00 92.00 85 PHE A O 1
ATOM 638 N N . PRO A 1 86 ? 9.178 9.778 9.282 1.00 91.88 86 PRO A N 1
ATOM 639 C CA . PRO A 1 86 ? 8.397 10.510 10.281 1.00 91.88 86 PRO A CA 1
ATOM 640 C C . PRO A 1 86 ? 7.387 11.497 9.678 1.00 91.88 86 PRO A C 1
ATOM 642 O O . PRO A 1 86 ? 6.280 11.634 10.197 1.00 91.88 86 PRO A O 1
ATOM 645 N N . SER A 1 87 ? 7.727 12.149 8.560 1.00 90.31 87 SER A N 1
ATOM 646 C CA . SER A 1 87 ? 6.821 13.071 7.861 1.00 90.31 87 SER A CA 1
ATOM 647 C C . SER A 1 87 ? 5.633 12.335 7.238 1.00 90.31 87 SER A C 1
ATOM 649 O O . SER A 1 87 ? 4.475 12.708 7.448 1.00 90.31 87 SER A O 1
ATOM 651 N N . ALA A 1 88 ? 5.904 11.223 6.549 1.00 90.81 88 ALA A N 1
ATOM 652 C CA . ALA A 1 88 ? 4.861 10.363 6.000 1.00 90.81 88 ALA A CA 1
ATOM 653 C C . ALA A 1 88 ? 3.956 9.799 7.110 1.00 90.81 88 ALA A C 1
ATOM 655 O O . ALA A 1 88 ? 2.730 9.848 7.006 1.00 90.81 88 ALA A O 1
ATOM 656 N N . LEU A 1 89 ? 4.544 9.354 8.224 1.00 92.56 89 LEU A N 1
ATOM 657 C CA . LEU A 1 89 ? 3.808 8.834 9.372 1.00 92.56 89 LEU A CA 1
ATOM 658 C C . LEU A 1 89 ? 2.914 9.902 10.021 1.00 92.56 89 LEU A C 1
ATOM 660 O O . LEU A 1 89 ? 1.790 9.604 10.425 1.00 92.56 89 LEU A O 1
ATOM 664 N N . MET A 1 90 ? 3.353 11.164 10.082 1.00 92.31 90 MET A N 1
ATOM 665 C CA . MET A 1 90 ? 2.497 12.262 10.545 1.00 92.31 90 MET A CA 1
ATOM 666 C C . MET A 1 90 ? 1.261 12.442 9.658 1.00 92.31 90 MET A C 1
ATOM 668 O O . MET A 1 90 ? 0.168 12.627 10.196 1.00 92.31 90 MET A O 1
ATOM 672 N N . ARG A 1 91 ? 1.395 12.347 8.327 1.00 90.50 91 ARG A N 1
ATOM 673 C CA . ARG A 1 91 ? 0.251 12.405 7.394 1.00 90.50 91 ARG A CA 1
ATOM 674 C C . ARG A 1 91 ? -0.704 11.238 7.611 1.00 90.50 91 ARG A C 1
ATOM 676 O O . ARG A 1 91 ? -1.914 11.455 7.680 1.00 90.50 91 ARG A O 1
ATOM 683 N N . VAL A 1 92 ? -0.169 10.030 7.790 1.00 92.62 92 VAL A N 1
ATOM 684 C CA . VAL A 1 92 ? -0.960 8.836 8.121 1.00 92.62 92 VAL A CA 1
ATOM 685 C C . VAL A 1 92 ? -1.772 9.067 9.397 1.00 92.62 92 VAL A C 1
ATOM 687 O O . VAL A 1 92 ? -2.982 8.863 9.393 1.00 92.62 92 VAL A O 1
ATOM 690 N N . ARG A 1 93 ? -1.146 9.574 10.466 1.00 92.12 93 ARG A N 1
ATOM 691 C CA . ARG A 1 93 ? -1.806 9.789 11.766 1.00 92.12 93 ARG A CA 1
ATOM 692 C C . ARG A 1 93 ? -2.795 10.950 11.772 1.00 92.12 93 ARG A C 1
ATOM 694 O O . ARG A 1 93 ? -3.828 10.874 12.427 1.00 92.12 93 ARG A O 1
ATOM 701 N N . ARG A 1 94 ? -2.471 12.066 11.116 1.00 90.56 94 ARG A N 1
ATOM 702 C CA . ARG A 1 94 ? -3.241 13.312 11.266 1.00 90.56 94 ARG A CA 1
ATOM 703 C C . ARG A 1 94 ? -4.264 13.522 10.165 1.00 90.56 94 ARG A C 1
ATOM 705 O O . ARG A 1 94 ? -5.363 13.968 10.487 1.00 90.56 94 ARG A O 1
ATOM 712 N N . SER A 1 95 ? -3.909 13.191 8.926 1.00 89.62 95 SER A N 1
ATOM 713 C CA . SER A 1 95 ? -4.695 13.517 7.734 1.00 89.62 95 SER A CA 1
ATOM 714 C C . SER A 1 95 ? -5.455 12.312 7.193 1.00 89.62 95 SER A C 1
ATOM 716 O O . SER A 1 95 ? -6.650 12.422 6.958 1.00 89.62 95 SER A O 1
ATOM 718 N N . LEU A 1 96 ? -4.782 11.169 7.014 1.00 90.75 96 LEU A N 1
ATOM 719 C CA . LEU A 1 96 ? -5.396 9.993 6.387 1.00 90.75 96 LEU A CA 1
ATOM 720 C C . LEU A 1 96 ? -6.206 9.154 7.381 1.00 90.75 96 LEU A C 1
ATOM 722 O O . LEU A 1 96 ? -7.276 8.670 7.030 1.00 90.75 96 LEU A O 1
ATOM 726 N N . ARG A 1 97 ? -5.698 8.986 8.613 1.00 91.88 97 ARG A N 1
ATOM 727 C CA . ARG A 1 97 ? -6.319 8.214 9.708 1.00 91.88 97 ARG A CA 1
ATOM 728 C C . ARG A 1 97 ? -6.910 6.876 9.235 1.00 91.88 97 ARG A C 1
ATOM 730 O O . ARG A 1 97 ? -8.099 6.619 9.444 1.00 91.88 97 ARG A O 1
ATOM 737 N N . PRO A 1 98 ? -6.118 6.039 8.542 1.00 93.06 98 PRO A N 1
ATOM 738 C CA . PRO A 1 98 ? -6.655 4.831 7.945 1.00 93.06 98 PRO A CA 1
ATOM 739 C C . PRO A 1 98 ? -6.993 3.799 9.025 1.00 93.06 98 PRO A C 1
ATOM 741 O O . PRO A 1 98 ? -6.352 3.742 10.069 1.00 93.06 98 PRO A O 1
ATOM 744 N N . LYS A 1 99 ? -7.962 2.921 8.743 1.00 93.38 99 LYS A N 1
ATOM 745 C CA . LYS A 1 99 ? -8.210 1.734 9.585 1.00 93.38 99 LYS A CA 1
ATOM 746 C C . LYS A 1 99 ? -7.149 0.649 9.379 1.00 93.38 99 LYS A C 1
ATOM 748 O O . LYS A 1 99 ? -6.914 -0.160 10.268 1.00 93.38 99 LYS A O 1
ATOM 753 N N . ARG A 1 100 ? -6.556 0.613 8.183 1.00 93.81 100 ARG A N 1
ATOM 754 C CA . ARG A 1 100 ? -5.593 -0.395 7.737 1.00 93.81 100 ARG A CA 1
ATOM 755 C C . ARG A 1 100 ? -4.498 0.252 6.901 1.00 93.81 100 ARG A C 1
ATOM 757 O O . ARG A 1 100 ? -4.793 1.141 6.106 1.00 93.81 100 ARG A O 1
ATOM 764 N N . ILE A 1 101 ? -3.264 -0.211 7.046 1.00 95.38 101 ILE A N 1
ATOM 765 C CA . ILE A 1 101 ? -2.111 0.240 6.262 1.00 95.38 101 ILE A CA 1
ATOM 766 C C . ILE A 1 101 ? -1.521 -0.971 5.551 1.00 95.38 101 ILE A C 1
ATOM 768 O O . ILE A 1 101 ? -1.256 -1.976 6.193 1.00 95.38 101 ILE A O 1
ATOM 772 N N . ALA A 1 102 ? -1.286 -0.876 4.245 1.00 95.75 102 ALA A N 1
ATOM 773 C CA . ALA A 1 102 ? -0.490 -1.853 3.507 1.00 95.75 102 ALA A CA 1
ATOM 774 C C . ALA A 1 102 ? 0.868 -1.228 3.164 1.00 95.75 102 ALA A C 1
ATOM 776 O O . ALA A 1 102 ? 0.918 -0.124 2.618 1.00 95.75 102 ALA A O 1
ATOM 777 N N . ALA A 1 103 ? 1.964 -1.915 3.489 1.00 94.56 103 ALA A N 1
ATOM 778 C CA . ALA A 1 103 ? 3.300 -1.497 3.072 1.00 94.56 103 ALA A CA 1
ATOM 779 C C . ALA A 1 103 ? 3.574 -2.012 1.652 1.00 94.56 103 ALA A C 1
ATOM 781 O O . ALA A 1 103 ? 3.515 -3.217 1.417 1.00 94.56 103 ALA A O 1
ATOM 782 N N . ILE A 1 104 ? 3.861 -1.106 0.714 1.00 93.31 104 ILE A N 1
ATOM 783 C CA . ILE A 1 104 ? 4.087 -1.412 -0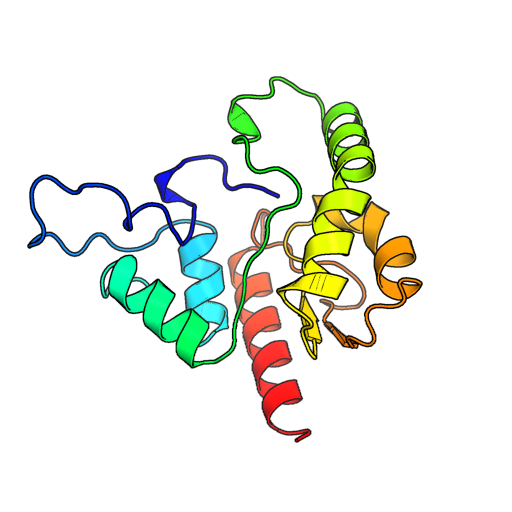.706 1.00 93.31 104 ILE A CA 1
ATOM 784 C C . ILE A 1 104 ? 5.513 -0.997 -1.076 1.00 93.31 104 ILE A C 1
ATOM 786 O O . ILE A 1 104 ? 5.847 0.181 -0.924 1.00 93.31 104 ILE A O 1
ATOM 790 N N . SER A 1 105 ? 6.302 -1.950 -1.587 1.00 90.69 105 SER A N 1
ATOM 791 C CA . SER A 1 105 ? 7.747 -1.908 -1.895 1.00 90.69 105 SER A CA 1
ATOM 792 C C . SER A 1 105 ? 8.616 -2.659 -0.893 1.00 90.69 105 SER A C 1
ATOM 794 O O . SER A 1 105 ? 8.524 -2.436 0.316 1.00 90.69 105 SER A O 1
ATOM 796 N N . GLU A 1 106 ? 9.519 -3.497 -1.408 1.00 89.56 106 GLU A N 1
ATOM 797 C CA . GLU A 1 106 ? 10.498 -4.236 -0.593 1.00 89.56 106 GLU A CA 1
ATOM 798 C C . GLU A 1 106 ? 11.408 -3.295 0.216 1.00 89.56 106 GLU A C 1
ATOM 800 O O . GLU A 1 106 ? 11.797 -3.609 1.339 1.00 89.56 106 GLU A O 1
ATOM 805 N N . ALA A 1 107 ? 11.671 -2.086 -0.291 1.00 87.88 107 ALA A N 1
ATOM 806 C CA . ALA A 1 107 ? 12.493 -1.080 0.384 1.00 87.88 107 ALA A CA 1
ATOM 807 C C . ALA A 1 107 ? 11.884 -0.549 1.700 1.00 87.88 107 ALA A C 1
ATOM 809 O O . ALA A 1 107 ? 12.553 0.175 2.439 1.00 87.88 107 ALA A O 1
ATOM 810 N N . LEU A 1 108 ? 10.619 -0.871 1.996 1.00 91.19 108 LEU A N 1
ATOM 811 C CA . LEU A 1 108 ? 9.956 -0.488 3.245 1.00 91.19 108 LEU A CA 1
ATOM 812 C C . LEU A 1 108 ? 10.183 -1.480 4.390 1.00 91.19 108 LEU A C 1
ATOM 814 O O . LEU A 1 108 ? 9.795 -1.172 5.516 1.00 91.19 108 LEU A O 1
ATOM 818 N N . ASP A 1 109 ? 10.808 -2.631 4.135 1.00 92.38 109 ASP A N 1
ATOM 819 C CA . ASP A 1 109 ? 11.060 -3.660 5.151 1.00 92.38 109 ASP A CA 1
ATOM 820 C C . ASP A 1 109 ? 11.728 -3.103 6.431 1.00 92.38 109 ASP A C 1
ATOM 822 O O . ASP A 1 109 ? 11.195 -3.326 7.524 1.00 92.38 109 ASP A O 1
ATOM 826 N N . PRO A 1 110 ? 12.758 -2.227 6.347 1.00 91.56 110 PRO A N 1
ATOM 827 C CA . PRO A 1 110 ? 13.392 -1.644 7.535 1.00 91.56 110 PRO A CA 1
ATOM 828 C C . PRO A 1 110 ? 12.469 -0.759 8.389 1.00 91.56 110 PRO A C 1
ATOM 830 O O . PRO A 1 110 ? 12.816 -0.401 9.515 1.00 91.56 110 PRO A O 1
ATOM 833 N N . LEU A 1 111 ? 11.310 -0.353 7.862 1.00 91.75 111 LEU A N 1
ATOM 834 C CA . LEU A 1 111 ? 10.354 0.512 8.551 1.00 91.75 111 LEU A CA 1
ATOM 835 C C . LEU A 1 111 ? 9.251 -0.256 9.271 1.00 91.75 111 LEU A C 1
ATOM 837 O O . LEU A 1 111 ? 8.529 0.357 10.059 1.00 91.75 111 LEU A O 1
ATOM 841 N N . LEU A 1 112 ? 9.096 -1.560 9.021 1.00 92.12 112 LEU A N 1
ATOM 842 C CA . LEU A 1 112 ? 7.951 -2.318 9.523 1.00 92.12 112 LEU A CA 1
ATOM 843 C C . LEU A 1 112 ? 7.864 -2.301 11.046 1.00 92.12 112 LEU A C 1
ATOM 845 O O . LEU A 1 112 ? 6.781 -2.075 11.580 1.00 92.12 112 LEU A O 1
ATOM 849 N N . SER A 1 113 ? 8.989 -2.448 11.753 1.00 91.06 113 SER A N 1
ATOM 850 C CA . SER A 1 113 ? 9.003 -2.370 13.218 1.00 91.06 113 SER A CA 1
ATOM 851 C C . SER A 1 113 ? 8.544 -1.000 13.718 1.00 91.06 113 SER A C 1
ATOM 853 O O . SER A 1 113 ? 7.695 -0.927 14.601 1.00 91.06 113 SER A O 1
ATOM 855 N N . SER A 1 114 ? 9.040 0.082 13.108 1.00 91.25 114 SER A N 1
ATOM 856 C CA . SER A 1 114 ? 8.663 1.457 13.460 1.00 91.25 114 SER A CA 1
ATOM 857 C C . SER A 1 114 ? 7.195 1.759 13.152 1.00 91.25 114 SER A C 1
ATOM 859 O O . SER A 1 114 ? 6.546 2.498 13.890 1.00 91.25 114 SER A O 1
ATOM 861 N N . LEU A 1 115 ? 6.666 1.203 12.060 1.00 90.75 115 LEU A N 1
ATOM 862 C CA . LEU A 1 115 ? 5.267 1.345 11.671 1.00 90.75 115 LEU A CA 1
ATOM 863 C C . LEU A 1 115 ? 4.349 0.532 12.596 1.00 90.75 115 LEU A C 1
ATOM 865 O O . LEU A 1 115 ? 3.331 1.055 13.040 1.00 90.75 115 LEU A O 1
ATOM 869 N N . ALA A 1 116 ? 4.726 -0.696 12.951 1.00 90.19 116 ALA A N 1
ATOM 870 C CA . ALA A 1 116 ? 3.975 -1.550 13.870 1.00 90.19 116 ALA A CA 1
ATOM 871 C C . ALA A 1 116 ? 3.949 -0.996 15.304 1.00 90.19 116 ALA A C 1
ATOM 873 O O . ALA A 1 116 ? 2.933 -1.097 15.984 1.00 90.19 116 ALA A O 1
ATOM 874 N N . SER A 1 117 ? 5.037 -0.364 15.758 1.00 89.25 117 SER A N 1
ATOM 875 C CA . SER A 1 117 ? 5.089 0.314 17.059 1.00 89.25 117 SER A CA 1
ATOM 876 C C . SER A 1 117 ? 4.486 1.723 17.039 1.00 89.25 117 SER A C 1
ATOM 878 O O . SER A 1 117 ? 4.534 2.426 18.049 1.00 89.25 117 SER A O 1
ATOM 880 N N . SER A 1 118 ? 3.994 2.192 15.889 1.00 86.81 118 SER A N 1
ATOM 881 C CA . SER A 1 118 ? 3.456 3.544 15.769 1.00 86.81 118 SER A CA 1
ATOM 882 C C . SER A 1 118 ? 2.032 3.635 16.308 1.00 86.81 118 SER A C 1
ATOM 884 O O . SER A 1 118 ? 1.183 2.784 16.059 1.00 86.81 118 SER A O 1
ATOM 886 N N . ASP A 1 119 ? 1.740 4.742 16.983 1.00 85.81 119 ASP A N 1
ATOM 887 C CA . ASP A 1 119 ? 0.407 5.068 17.488 1.00 85.81 119 ASP A CA 1
ATOM 888 C C . ASP A 1 119 ? -0.494 5.623 16.362 1.00 85.81 119 ASP A C 1
ATOM 890 O O . ASP A 1 119 ? -0.910 6.786 16.352 1.00 85.81 119 ASP A O 1
ATOM 894 N N . THR A 1 120 ? -0.681 4.811 15.318 1.00 88.25 120 THR A N 1
ATOM 895 C CA . THR A 1 120 ? -1.619 5.075 14.214 1.00 88.25 120 THR A CA 1
ATOM 896 C C . THR A 1 120 ? -3.000 4.489 14.484 1.00 88.25 120 THR A C 1
ATOM 898 O O . THR A 1 120 ? -3.971 4.969 13.906 1.00 88.25 120 THR A O 1
ATOM 901 N N . GLY A 1 121 ? -3.087 3.459 15.335 1.00 88.38 121 GLY A N 1
ATOM 902 C CA . GLY A 1 121 ? -4.310 2.686 15.568 1.00 88.38 121 GLY A CA 1
ATOM 903 C C . GLY A 1 121 ? -4.764 1.852 14.363 1.00 88.38 121 GLY A C 1
ATOM 904 O O . GLY A 1 121 ? -5.851 1.282 14.401 1.00 88.38 121 GLY A O 1
ATOM 905 N N . ALA A 1 122 ? -3.962 1.794 13.297 1.00 92.38 122 ALA A N 1
ATOM 906 C CA . ALA A 1 122 ? -4.282 1.069 12.079 1.00 92.38 122 ALA A CA 1
ATOM 907 C C . ALA A 1 122 ? -3.710 -0.351 12.120 1.00 92.38 122 ALA A C 1
ATOM 909 O O . ALA A 1 122 ? -2.571 -0.561 12.535 1.00 92.38 122 ALA A O 1
ATOM 910 N N . GLU A 1 123 ? -4.473 -1.321 11.625 1.00 93.38 123 GLU A N 1
ATOM 911 C CA . GLU A 1 123 ? -3.970 -2.675 11.400 1.00 93.38 123 GLU A CA 1
ATOM 912 C C . GLU A 1 123 ? -2.998 -2.682 10.208 1.00 93.38 123 GLU A C 1
ATOM 914 O O . GLU A 1 123 ? -3.274 -2.105 9.152 1.00 93.38 123 GLU A O 1
ATOM 919 N N . LEU A 1 124 ? -1.853 -3.344 10.370 1.00 93.56 124 LEU A N 1
ATOM 920 C CA . LEU A 1 124 ? -0.846 -3.463 9.323 1.00 93.56 124 LEU A CA 1
ATOM 921 C C . LEU A 1 124 ? -1.086 -4.734 8.494 1.00 93.56 124 LEU A C 1
ATOM 923 O O . LEU A 1 124 ? -1.003 -5.846 9.006 1.00 93.56 124 LEU A O 1
ATOM 927 N N . LEU A 1 125 ? -1.354 -4.558 7.203 1.00 95.44 125 LEU A N 1
ATOM 928 C CA . LEU A 1 125 ? -1.488 -5.629 6.220 1.00 95.44 125 LEU A CA 1
ATOM 929 C C . LEU A 1 125 ? -0.121 -5.920 5.600 1.00 95.44 125 LEU A C 1
ATOM 931 O O . LEU A 1 125 ? 0.512 -5.017 5.045 1.00 95.44 125 LEU A O 1
ATOM 935 N N . LEU A 1 126 ? 0.309 -7.179 5.671 1.00 95.00 126 LEU A N 1
ATOM 936 C CA . LEU A 1 126 ? 1.618 -7.639 5.206 1.00 95.00 126 LEU A CA 1
ATOM 937 C C . LEU A 1 126 ? 1.500 -8.934 4.397 1.00 95.00 126 LEU A C 1
ATOM 939 O O . LEU A 1 126 ? 0.610 -9.752 4.633 1.00 95.00 126 LEU A O 1
ATOM 943 N N . ASP A 1 127 ? 2.449 -9.140 3.490 1.00 95.00 127 ASP A N 1
ATOM 944 C CA . ASP A 1 127 ? 2.640 -10.368 2.724 1.00 95.00 127 ASP A CA 1
ATOM 945 C C . ASP A 1 127 ? 3.579 -11.300 3.495 1.00 95.00 127 ASP A C 1
ATOM 947 O O . ASP A 1 127 ? 4.796 -11.110 3.501 1.00 95.00 127 ASP A O 1
ATOM 951 N N . ALA A 1 128 ? 3.009 -12.257 4.232 1.00 92.06 128 ALA A N 1
ATOM 952 C CA . ALA A 1 128 ? 3.757 -13.171 5.103 1.00 92.06 128 ALA A CA 1
ATOM 953 C C . ALA A 1 128 ? 4.731 -12.449 6.066 1.00 92.06 128 ALA A C 1
ATOM 955 O O . ALA A 1 128 ? 5.856 -12.893 6.292 1.00 92.06 128 ALA A O 1
ATOM 956 N N . GLY A 1 129 ? 4.300 -11.312 6.625 1.00 93.69 129 GLY A N 1
ATOM 957 C CA . GLY A 1 129 ? 5.106 -10.492 7.538 1.00 93.69 129 GLY A CA 1
ATOM 958 C C . GLY A 1 129 ? 6.046 -9.491 6.858 1.00 93.69 129 GLY A C 1
ATOM 959 O O . GLY A 1 129 ? 6.762 -8.786 7.562 1.00 93.69 129 GLY A O 1
ATOM 960 N N . ARG A 1 130 ? 6.030 -9.388 5.523 1.00 95.06 130 ARG A N 1
ATOM 961 C CA . ARG A 1 130 ? 6.846 -8.446 4.737 1.00 95.06 130 ARG A CA 1
ATOM 962 C C . ARG A 1 130 ? 5.991 -7.445 3.951 1.00 95.06 130 ARG A C 1
ATOM 964 O O . ARG A 1 130 ? 4.775 -7.628 3.853 1.00 95.06 130 ARG A O 1
ATOM 971 N N . PRO A 1 131 ? 6.577 -6.377 3.380 1.00 95.44 131 PRO A N 1
ATOM 972 C CA . PRO A 1 131 ? 5.845 -5.502 2.472 1.00 95.44 131 PRO A CA 1
ATOM 973 C C . PRO A 1 131 ? 5.407 -6.251 1.206 1.00 95.44 131 PRO A C 1
ATOM 975 O O . PRO A 1 131 ? 6.063 -7.196 0.767 1.00 95.44 131 PRO A O 1
ATOM 978 N N . PHE A 1 132 ? 4.338 -5.781 0.568 1.00 96.50 132 PHE A N 1
ATOM 979 C CA . PHE A 1 132 ? 3.954 -6.240 -0.762 1.00 96.50 132 PHE A CA 1
ATOM 980 C C . PHE A 1 132 ? 4.942 -5.674 -1.798 1.00 96.50 132 PHE A C 1
ATOM 982 O O . PHE A 1 132 ? 4.947 -4.472 -2.078 1.00 96.50 132 PHE A O 1
ATOM 989 N N . GLY A 1 133 ? 5.791 -6.535 -2.362 1.00 93.62 133 GLY A N 1
ATOM 990 C CA . GLY A 1 133 ? 6.832 -6.171 -3.334 1.00 93.62 133 GLY A CA 1
ATOM 991 C C . GLY A 1 133 ? 6.299 -5.934 -4.751 1.00 93.62 133 GLY A C 1
ATOM 992 O O . GLY A 1 133 ? 6.569 -6.719 -5.656 1.00 93.62 133 GLY A O 1
ATOM 993 N N . LEU A 1 134 ? 5.523 -4.865 -4.961 1.00 92.69 134 LEU A N 1
ATOM 994 C CA . LEU A 1 134 ? 4.965 -4.494 -6.280 1.00 92.69 134 LEU A CA 1
ATOM 995 C C . LEU A 1 134 ? 6.012 -3.899 -7.249 1.00 92.69 134 LEU A C 1
ATOM 997 O O . LEU A 1 134 ? 5.712 -3.676 -8.429 1.00 92.69 134 LEU A O 1
ATOM 1001 N N . ASP A 1 135 ? 7.223 -3.671 -6.748 1.00 85.88 135 ASP A N 1
ATOM 1002 C CA . ASP A 1 135 ? 8.429 -3.203 -7.433 1.00 85.88 135 ASP A CA 1
ATOM 1003 C C . ASP A 1 135 ? 9.457 -4.325 -7.691 1.00 85.88 135 ASP A C 1
ATOM 1005 O O . ASP A 1 135 ? 10.470 -4.089 -8.348 1.00 85.88 135 ASP A O 1
ATOM 1009 N N . GLY A 1 136 ? 9.198 -5.543 -7.200 1.00 85.06 136 GLY A N 1
ATOM 1010 C CA . GLY A 1 136 ? 10.092 -6.697 -7.313 1.00 85.06 136 GLY A CA 1
ATOM 1011 C C . GLY A 1 136 ? 9.794 -7.626 -8.498 1.00 85.06 136 GLY A C 1
ATOM 1012 O O . GLY A 1 136 ? 8.896 -7.398 -9.311 1.00 85.06 136 GLY A O 1
ATOM 1013 N N . ALA A 1 137 ? 10.542 -8.731 -8.579 1.00 86.94 137 ALA A N 1
ATOM 1014 C CA . ALA A 1 137 ? 10.434 -9.704 -9.673 1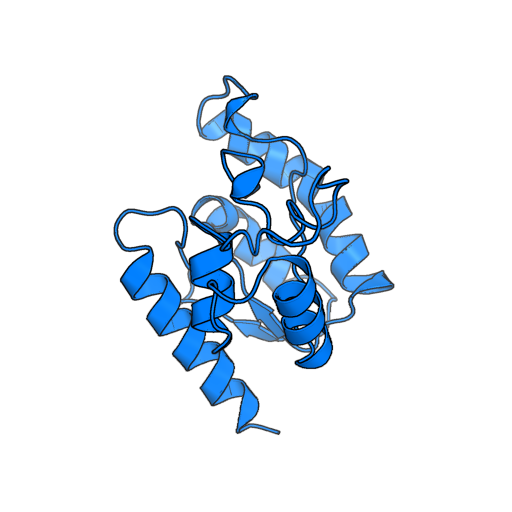.00 86.94 137 ALA A CA 1
ATOM 1015 C C . ALA A 1 137 ? 9.067 -10.423 -9.738 1.00 86.94 137 ALA A C 1
ATOM 1017 O O . ALA A 1 137 ? 8.588 -10.723 -10.829 1.00 86.94 137 ALA A O 1
ATOM 1018 N N . ASP A 1 138 ? 8.417 -10.660 -8.590 1.00 91.69 138 ASP A N 1
ATOM 1019 C CA . ASP A 1 138 ? 7.064 -11.242 -8.491 1.00 91.69 138 ASP A CA 1
ATOM 1020 C C . ASP A 1 138 ? 5.986 -10.169 -8.232 1.00 91.69 138 ASP A C 1
ATOM 102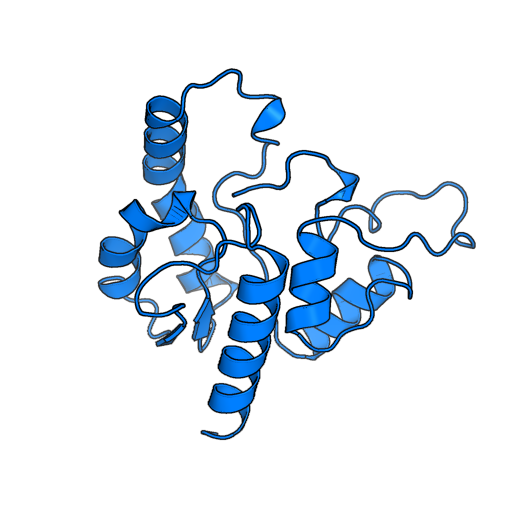2 O O . ASP A 1 138 ? 5.050 -10.362 -7.454 1.00 91.69 138 ASP A O 1
ATOM 1026 N N . ALA A 1 139 ? 6.094 -9.001 -8.873 1.00 91.06 139 ALA A N 1
ATOM 1027 C CA . ALA A 1 139 ? 5.139 -7.907 -8.670 1.00 91.06 139 ALA A CA 1
ATOM 1028 C C . ALA A 1 139 ? 3.676 -8.313 -8.947 1.00 91.06 139 ALA A C 1
ATOM 1030 O O . ALA A 1 139 ? 2.759 -7.848 -8.270 1.00 91.06 139 ALA A O 1
ATOM 1031 N N . VAL A 1 140 ? 3.445 -9.204 -9.920 1.00 91.69 140 VAL A N 1
ATOM 1032 C CA . VAL A 1 140 ? 2.101 -9.704 -10.266 1.00 91.69 140 VAL A CA 1
ATOM 1033 C C . VAL A 1 140 ? 1.550 -10.621 -9.171 1.00 91.69 140 VAL A C 1
ATOM 1035 O O . VAL A 1 140 ? 0.386 -10.490 -8.782 1.00 91.69 140 VAL A O 1
ATOM 1038 N N . GLY A 1 141 ? 2.366 -11.539 -8.643 1.00 94.25 141 GLY A N 1
ATOM 1039 C CA . GLY A 1 141 ? 1.971 -12.383 -7.520 1.00 94.25 141 GLY A CA 1
ATOM 1040 C C . GLY A 1 141 ? 1.711 -11.560 -6.260 1.00 94.25 141 GLY A C 1
ATOM 1041 O O . GLY A 1 141 ? 0.687 -11.759 -5.603 1.00 94.25 141 GLY A O 1
ATOM 1042 N N . ALA A 1 142 ? 2.570 -10.580 -5.971 1.00 95.31 142 ALA A N 1
ATOM 1043 C CA . ALA A 1 142 ? 2.399 -9.662 -4.848 1.00 95.31 142 ALA A CA 1
ATOM 1044 C C . ALA A 1 142 ? 1.096 -8.850 -4.954 1.00 95.31 142 ALA A C 1
ATOM 1046 O O . ALA A 1 142 ? 0.367 -8.741 -3.969 1.00 95.31 142 ALA A O 1
ATOM 1047 N N . ALA A 1 143 ? 0.740 -8.357 -6.146 1.00 94.81 143 ALA A N 1
ATOM 1048 C CA . ALA A 1 143 ? -0.524 -7.654 -6.376 1.00 94.81 143 ALA A CA 1
ATOM 1049 C C . ALA A 1 143 ? -1.753 -8.552 -6.130 1.00 94.81 143 ALA A C 1
ATOM 1051 O O . ALA A 1 143 ? -2.721 -8.125 -5.499 1.00 94.81 143 ALA A O 1
ATOM 1052 N N . ARG A 1 144 ? -1.704 -9.827 -6.544 1.00 95.56 144 ARG A N 1
ATOM 1053 C CA . ARG A 1 144 ? -2.770 -10.803 -6.242 1.00 95.56 144 ARG A CA 1
ATOM 1054 C C . ARG A 1 144 ? -2.901 -11.075 -4.745 1.00 95.56 144 ARG A C 1
ATOM 1056 O O . ARG A 1 144 ? -4.015 -11.160 -4.236 1.00 95.56 144 ARG A O 1
ATOM 1063 N N . ARG A 1 145 ? -1.786 -11.198 -4.023 1.00 96.50 145 ARG A N 1
ATOM 1064 C CA . ARG A 1 145 ? -1.808 -11.382 -2.562 1.00 96.50 145 ARG A CA 1
ATOM 1065 C C . ARG A 1 145 ? -2.336 -10.137 -1.851 1.00 96.50 145 ARG A C 1
ATOM 1067 O O . ARG A 1 145 ? -3.137 -10.271 -0.927 1.00 96.50 145 ARG A O 1
ATOM 1074 N N . LEU A 1 146 ? -1.983 -8.944 -2.334 1.00 96.69 146 LEU A N 1
ATOM 1075 C CA . LEU A 1 146 ? -2.558 -7.686 -1.857 1.00 96.69 146 LEU A CA 1
ATOM 1076 C C . LEU A 1 146 ? -4.075 -7.659 -2.071 1.00 96.69 146 LEU A C 1
ATOM 1078 O O . LEU A 1 146 ? -4.803 -7.355 -1.133 1.00 96.69 146 LEU A O 1
ATOM 1082 N N . HIS A 1 147 ? -4.563 -8.049 -3.252 1.00 95.75 147 HIS A N 1
ATOM 1083 C CA . HIS A 1 147 ? -6.000 -8.153 -3.521 1.00 95.75 147 HIS A CA 1
ATOM 1084 C C . HIS A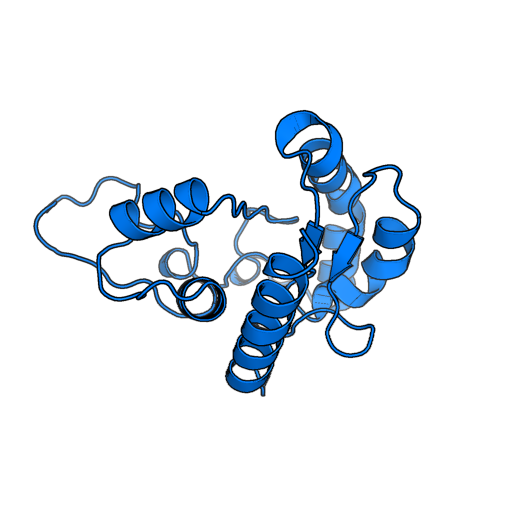 1 147 ? -6.722 -9.030 -2.493 1.00 95.75 147 HIS A C 1
ATOM 1086 O O . HIS A 1 147 ? -7.711 -8.609 -1.891 1.00 95.75 147 HIS A O 1
ATOM 1092 N N . VAL A 1 148 ? -6.189 -10.231 -2.245 1.00 95.50 148 VAL A N 1
ATOM 1093 C CA . VAL A 1 148 ? -6.748 -11.160 -1.255 1.00 95.50 148 VAL A CA 1
ATOM 1094 C C . VAL A 1 148 ? -6.755 -10.532 0.140 1.00 95.50 148 VAL A C 1
ATOM 1096 O O . VAL A 1 148 ? -7.790 -10.559 0.801 1.00 95.50 148 VAL A O 1
ATOM 1099 N N . ALA A 1 149 ? -5.651 -9.914 0.572 1.00 94.00 149 ALA A N 1
ATOM 1100 C CA . ALA A 1 149 ? -5.556 -9.259 1.879 1.00 94.00 149 ALA A CA 1
ATOM 1101 C C . ALA A 1 149 ? -6.535 -8.079 2.034 1.00 94.00 149 ALA A C 1
ATOM 1103 O O . ALA A 1 149 ? -7.104 -7.858 3.105 1.00 94.00 149 ALA A O 1
ATOM 1104 N N . LEU A 1 150 ? -6.766 -7.314 0.964 1.00 92.50 150 LEU A N 1
ATOM 1105 C CA . LEU A 1 150 ? -7.736 -6.221 0.970 1.00 92.50 150 LEU A CA 1
ATOM 1106 C C . LEU A 1 150 ? -9.175 -6.743 1.079 1.00 92.50 150 LEU A C 1
ATOM 1108 O O . LEU A 1 150 ? -9.963 -6.154 1.828 1.00 92.50 150 LEU A O 1
ATOM 1112 N N . ALA A 1 151 ? -9.486 -7.839 0.377 1.00 88.06 151 ALA A N 1
ATOM 1113 C CA . ALA A 1 151 ? -10.800 -8.475 0.348 1.00 88.06 151 ALA A CA 1
ATOM 1114 C C . ALA A 1 151 ? -11.154 -9.179 1.668 1.00 88.06 151 ALA A C 1
ATOM 1116 O O . ALA A 1 151 ? -12.249 -8.974 2.190 1.00 88.06 151 ALA A O 1
ATOM 1117 N N . THR A 1 152 ? -10.237 -9.949 2.264 1.00 81.31 152 THR A N 1
ATOM 1118 C CA . THR A 1 152 ? -10.480 -10.630 3.553 1.00 81.31 152 THR A CA 1
ATOM 1119 C C . THR A 1 152 ? -10.776 -9.633 4.666 1.00 81.31 152 THR A C 1
ATOM 1121 O O . THR A 1 152 ? -11.728 -9.795 5.427 1.00 81.31 152 THR A O 1
ATOM 1124 N N . ALA A 1 153 ? -10.036 -8.530 4.705 1.00 65.44 153 ALA A N 1
ATOM 1125 C CA . ALA A 1 153 ? -10.247 -7.486 5.694 1.00 65.44 153 ALA A CA 1
ATOM 1126 C C . ALA A 1 153 ? -11.409 -6.523 5.349 1.00 65.44 153 ALA A C 1
ATOM 1128 O O . ALA A 1 153 ? -11.713 -5.608 6.121 1.00 65.44 153 ALA A O 1
ATOM 1129 N N . ALA A 1 154 ? -12.077 -6.686 4.202 1.00 59.97 154 ALA A N 1
ATOM 1130 C CA . ALA A 1 154 ? -13.377 -6.061 3.940 1.00 59.97 154 ALA A CA 1
ATOM 1131 C C . ALA A 1 154 ? -14.541 -6.863 4.555 1.00 59.97 154 ALA A C 1
ATOM 1133 O O . ALA A 1 154 ? -15.546 -6.260 4.919 1.00 59.97 154 ALA A O 1
ATOM 1134 N N . VAL A 1 155 ? -14.379 -8.184 4.709 1.00 54.06 155 VAL A N 1
ATOM 1135 C CA . VAL A 1 155 ? -15.392 -9.105 5.261 1.00 54.06 155 VAL A CA 1
ATOM 1136 C C . VAL A 1 155 ? -15.428 -9.091 6.795 1.00 54.06 155 VAL A C 1
ATOM 1138 O O . VAL A 1 155 ? -16.469 -9.352 7.380 1.00 54.06 155 VAL A O 1
ATOM 1141 N N . ALA A 1 156 ? -14.328 -8.737 7.462 1.00 47.38 156 ALA A N 1
ATOM 1142 C CA . ALA A 1 156 ? -14.242 -8.657 8.927 1.00 47.38 156 ALA A CA 1
ATOM 1143 C C . ALA A 1 156 ? -14.897 -7.394 9.550 1.00 47.38 156 ALA A C 1
ATOM 1145 O O . ALA A 1 156 ? -14.525 -6.999 10.655 1.00 47.38 156 ALA A O 1
ATO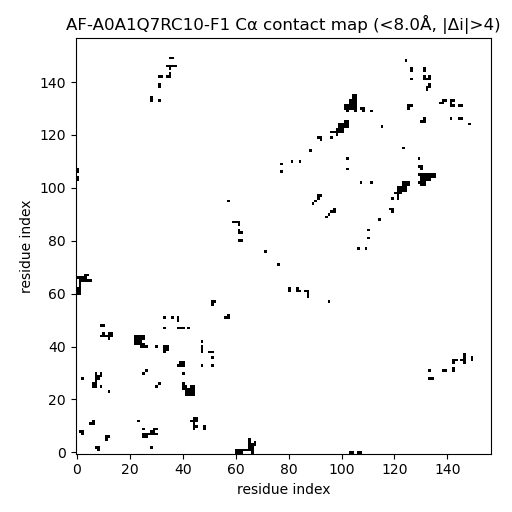M 1146 N N . ARG A 1 157 ? -15.812 -6.726 8.832 1.00 39.72 157 ARG A N 1
ATOM 1147 C CA . ARG A 1 157 ? -16.537 -5.524 9.285 1.00 39.72 157 ARG A CA 1
ATOM 1148 C C . ARG A 1 157 ? -17.938 -5.840 9.780 1.00 39.72 157 ARG A C 1
ATOM 1150 O O . ARG A 1 157 ? -18.592 -6.701 9.159 1.00 39.72 157 ARG A O 1
#

pLDDT: mean 81.63, std 15.01, range [39.72, 96.69]